Protein AF-A0A0L7QRS4-F1 (afdb_monomer_lite)

pLDDT: mean 84.18, std 10.86, range [40.31, 96.12]

Sequence (112 aa):
WERGVRSVKTHLKKVVGEQRLTYEELCTILTQGEACLNSRPLHPISTDPNDLNPLTPGHFLIGDALMALPQPDLTNVTETRLNRYQLVQKTIQHFWKRWQREYLHGLQQRHK

Radius of gyration: 15.48 Å; chains: 1; bounding box: 45×28×44 Å

Foldseek 3Di:
DVVLVVLLVVLLCVLCPPPDDDPVLVVVLVVLSVLLQQQDAPDDDDPDPPDDDGDGNVCVVPVDRSDDDDDDACCPPDPVPDDPVSSSVNSSVSSNVVCVVVVVVVVVPDDD

InterPro domains:
  IPR040676 Domain of unknown function DUF5641 [PF18701] (83-112)

Structure (mmCIF, N/CA/C/O backbone):
data_AF-A0A0L7QRS4-F1
#
_entry.id   AF-A0A0L7QRS4-F1
#
loop_
_atom_site.group_PDB
_atom_site.id
_atom_site.type_symbol
_atom_site.label_atom_id
_atom_site.label_alt_id
_atom_site.label_comp_id
_atom_site.label_asym_id
_atom_site.label_entity_id
_atom_site.label_seq_id
_atom_site.pdbx_PDB_ins_code
_atom_site.Cartn_x
_atom_site.Cartn_y
_atom_site.Cartn_z
_atom_site.occupancy
_atom_site.B_iso_or_equiv
_atom_site.auth_seq_id
_atom_site.auth_comp_id
_atom_site.auth_asym_id
_atom_site.auth_atom_id
_atom_site.pdbx_PDB_model_num
ATOM 1 N N . TRP A 1 1 ? 13.860 -8.840 -2.333 1.00 55.97 1 TRP A N 1
ATOM 2 C CA . TRP A 1 1 ? 12.763 -9.292 -1.459 1.00 55.97 1 TRP A CA 1
ATOM 3 C C . TRP A 1 1 ? 12.790 -8.583 -0.096 1.00 55.97 1 TRP A C 1
ATOM 5 O O . TRP A 1 1 ? 11.902 -7.777 0.155 1.00 55.97 1 TRP A O 1
ATOM 15 N N . GLU A 1 2 ? 13.843 -8.727 0.719 1.00 69.88 2 GLU A N 1
ATOM 16 C CA . GLU A 1 2 ? 13.929 -8.134 2.077 1.00 69.88 2 GLU A CA 1
ATOM 17 C C . GLU A 1 2 ? 13.741 -6.608 2.139 1.00 69.88 2 GLU A C 1
ATOM 19 O O . GLU A 1 2 ? 13.021 -6.094 2.996 1.00 69.88 2 GLU A O 1
ATOM 24 N N . ARG A 1 3 ? 14.334 -5.866 1.191 1.00 68.88 3 ARG A N 1
ATOM 25 C CA . ARG A 1 3 ? 14.187 -4.400 1.109 1.00 68.88 3 ARG A CA 1
ATOM 26 C C . ARG A 1 3 ? 12.733 -3.958 0.891 1.00 68.88 3 ARG A C 1
ATOM 28 O O . ARG A 1 3 ? 12.310 -2.965 1.477 1.00 68.88 3 ARG A O 1
ATOM 35 N N . GLY A 1 4 ? 11.963 -4.717 0.108 1.00 70.06 4 GLY A N 1
ATOM 36 C CA . GLY A 1 4 ? 10.542 -4.447 -0.131 1.00 70.06 4 GLY A CA 1
ATOM 37 C C . GLY A 1 4 ? 9.711 -4.664 1.131 1.00 70.06 4 GLY A C 1
ATOM 38 O O . GLY A 1 4 ? 8.983 -3.769 1.551 1.00 70.06 4 GLY A O 1
ATOM 39 N N . VAL A 1 5 ? 9.918 -5.798 1.807 1.00 71.06 5 VAL A N 1
ATOM 40 C CA . VAL A 1 5 ? 9.242 -6.129 3.074 1.00 71.06 5 VAL A CA 1
ATOM 41 C C . VAL A 1 5 ? 9.547 -5.094 4.158 1.00 71.06 5 VAL A C 1
ATOM 43 O O . VAL A 1 5 ? 8.641 -4.631 4.854 1.00 71.06 5 VAL A O 1
ATOM 46 N N . ARG A 1 6 ? 10.815 -4.683 4.293 1.00 80.56 6 ARG A N 1
ATOM 47 C CA . ARG A 1 6 ? 11.215 -3.635 5.243 1.00 80.56 6 ARG A CA 1
ATOM 48 C C . ARG A 1 6 ? 10.505 -2.320 4.950 1.00 80.56 6 ARG A C 1
ATOM 50 O O . ARG A 1 6 ? 10.040 -1.659 5.880 1.00 80.56 6 ARG A O 1
ATOM 57 N N . SER A 1 7 ? 10.407 -1.948 3.678 1.00 76.38 7 SER A N 1
ATOM 58 C CA . SER A 1 7 ? 9.768 -0.699 3.294 1.00 76.38 7 SER A CA 1
ATOM 59 C C . SER A 1 7 ? 8.258 -0.723 3.547 1.00 76.38 7 SER A C 1
ATOM 61 O O . SER A 1 7 ? 7.755 0.220 4.152 1.00 76.38 7 SER A O 1
ATOM 63 N N . VAL A 1 8 ? 7.557 -1.826 3.249 1.00 80.81 8 VAL A N 1
ATOM 64 C CA . VAL A 1 8 ? 6.129 -1.994 3.599 1.00 80.81 8 VAL A CA 1
ATOM 65 C C . VAL A 1 8 ? 5.914 -1.833 5.090 1.00 80.81 8 VAL A C 1
ATOM 67 O O . VAL A 1 8 ? 5.117 -0.998 5.496 1.00 80.81 8 VAL A O 1
ATOM 70 N N . LYS A 1 9 ? 6.661 -2.573 5.920 1.00 84.50 9 LYS A N 1
ATOM 71 C CA . LYS A 1 9 ? 6.534 -2.488 7.383 1.00 84.50 9 LYS A CA 1
ATOM 72 C C . LYS A 1 9 ? 6.763 -1.064 7.888 1.00 84.50 9 LYS A C 1
ATOM 74 O O . LYS A 1 9 ? 6.043 -0.590 8.762 1.00 84.50 9 LYS A O 1
ATOM 79 N N . THR A 1 10 ? 7.746 -0.373 7.316 1.00 85.06 10 THR A N 1
ATOM 80 C CA . THR A 1 10 ? 8.082 1.005 7.688 1.00 85.06 10 THR A CA 1
ATOM 81 C C . THR A 1 10 ? 6.967 1.977 7.309 1.00 85.06 10 THR A C 1
ATOM 83 O O . THR A 1 10 ? 6.561 2.787 8.139 1.00 85.06 10 THR A O 1
ATOM 86 N N . HIS A 1 11 ? 6.454 1.899 6.081 1.00 84.88 11 HIS A N 1
ATOM 87 C CA . HIS A 1 11 ? 5.368 2.756 5.608 1.00 84.88 11 HIS A CA 1
ATOM 88 C C . HIS A 1 11 ? 4.073 2.474 6.363 1.00 84.88 11 HIS A C 1
ATOM 90 O O . HIS A 1 11 ? 3.442 3.404 6.853 1.00 84.88 11 HIS A O 1
ATOM 96 N N . LEU A 1 12 ? 3.736 1.198 6.536 1.00 86.69 12 LEU A N 1
ATOM 97 C CA . LEU A 1 12 ? 2.556 0.753 7.264 1.00 86.69 12 LEU A CA 1
ATOM 98 C C . LEU A 1 12 ? 2.562 1.284 8.697 1.00 86.69 12 LEU A C 1
ATOM 100 O O . LEU A 1 12 ? 1.603 1.930 9.101 1.00 86.69 12 LEU A O 1
ATOM 104 N N . LYS A 1 13 ? 3.667 1.114 9.436 1.00 87.56 13 LYS A N 1
ATOM 105 C CA . LYS A 1 13 ? 3.780 1.623 10.812 1.00 87.56 13 LYS A CA 1
ATOM 106 C C . LYS A 1 13 ? 3.558 3.135 10.885 1.00 87.56 13 LYS A C 1
ATOM 108 O O . LYS A 1 13 ? 2.886 3.616 11.788 1.00 87.56 13 LYS A O 1
ATOM 113 N N . LYS A 1 14 ? 4.109 3.886 9.929 1.00 86.19 14 LYS A N 1
ATOM 114 C CA . LYS A 1 14 ? 3.980 5.350 9.899 1.00 86.19 14 LYS A CA 1
ATOM 115 C C . LYS A 1 14 ? 2.585 5.832 9.501 1.00 86.19 14 LYS A C 1
ATOM 117 O O . LYS A 1 14 ? 2.239 6.954 9.844 1.00 86.19 14 LYS A O 1
ATOM 122 N N . VAL A 1 15 ? 1.843 5.045 8.727 1.00 86.62 15 VAL A N 1
ATOM 123 C CA . VAL A 1 15 ? 0.540 5.441 8.176 1.00 86.62 15 VAL A CA 1
ATOM 124 C C . VAL A 1 15 ? -0.622 4.953 9.043 1.00 86.62 15 VAL A C 1
ATOM 126 O O . VAL A 1 15 ? -1.624 5.647 9.145 1.00 86.62 15 VAL A O 1
ATOM 129 N N . VAL A 1 16 ? -0.479 3.798 9.697 1.00 87.81 16 VAL A N 1
ATOM 130 C CA . VAL A 1 16 ? -1.455 3.292 10.676 1.00 87.81 16 VAL A CA 1
ATOM 131 C C . VAL A 1 16 ? -1.352 4.052 12.001 1.00 87.81 16 VAL A C 1
ATOM 133 O O . VAL A 1 16 ? -2.371 4.332 12.624 1.00 87.81 16 VAL A O 1
ATOM 136 N N . GLY A 1 17 ? -0.139 4.421 12.428 1.00 86.19 17 GLY A N 1
ATOM 137 C CA . GLY A 1 17 ? 0.061 5.135 13.690 1.00 86.19 17 GLY A CA 1
ATOM 138 C C . GLY A 1 17 ? -0.489 4.349 14.885 1.00 86.19 17 GLY A C 1
ATOM 139 O O . GLY A 1 17 ? -0.209 3.160 15.023 1.00 86.19 17 GLY A O 1
ATOM 140 N N . GLU A 1 18 ? -1.288 5.017 15.717 1.00 85.31 18 GLU A N 1
ATOM 141 C CA . GLU A 1 18 ? -1.939 4.450 16.913 1.00 85.31 18 GLU A CA 1
ATOM 142 C C . GLU A 1 18 ? -3.319 3.827 16.614 1.00 85.31 18 GLU A C 1
ATOM 144 O O . GLU A 1 18 ? -4.044 3.402 17.519 1.00 85.31 18 GLU A O 1
ATOM 149 N N . GLN A 1 19 ? -3.729 3.776 15.342 1.00 86.88 19 GLN A N 1
ATOM 150 C CA . GLN A 1 19 ? -5.046 3.277 14.974 1.00 86.88 19 GLN A CA 1
ATOM 151 C C . GLN A 1 19 ? -5.150 1.771 15.236 1.00 86.88 19 GLN A C 1
ATOM 153 O O . GLN A 1 19 ? -4.426 0.958 14.664 1.00 86.88 19 GLN A O 1
ATOM 158 N N . ARG A 1 20 ? -6.136 1.375 16.045 1.00 90.12 20 ARG A N 1
ATOM 159 C CA . ARG A 1 20 ? -6.524 -0.035 16.179 1.00 90.12 20 ARG A CA 1
ATOM 160 C C . ARG A 1 20 ? -7.231 -0.464 14.904 1.00 90.12 20 ARG A C 1
ATOM 162 O O . ARG A 1 20 ? -8.205 0.189 14.527 1.00 90.12 20 ARG A O 1
ATOM 169 N N . LEU A 1 21 ? -6.764 -1.535 14.278 1.00 91.75 21 LEU A N 1
ATOM 170 C CA . LEU A 1 21 ? -7.354 -2.141 13.085 1.00 91.75 21 LEU A CA 1
ATOM 171 C C . LEU A 1 21 ? -7.907 -3.524 13.431 1.00 91.75 21 LEU A C 1
ATOM 173 O O . LEU A 1 21 ? -7.346 -4.211 14.288 1.00 91.75 21 LEU A O 1
ATOM 177 N N . THR A 1 22 ? -8.991 -3.929 12.775 1.00 95.62 22 THR A N 1
ATOM 178 C CA . THR A 1 22 ? -9.414 -5.332 12.784 1.00 95.62 22 THR A CA 1
ATOM 179 C C . THR A 1 22 ? -8.478 -6.162 11.909 1.00 95.62 22 THR A C 1
ATOM 181 O O . THR A 1 22 ? -7.643 -5.632 11.166 1.00 95.62 22 THR A O 1
ATOM 184 N N . TYR A 1 23 ? -8.617 -7.483 11.996 1.00 94.56 23 TYR A N 1
ATOM 185 C CA . TYR A 1 23 ? -7.874 -8.395 11.138 1.00 94.56 23 TYR A CA 1
ATOM 186 C C . TYR A 1 23 ? -8.154 -8.122 9.654 1.00 94.56 23 TYR A C 1
ATOM 188 O O . TYR A 1 23 ? -7.222 -7.984 8.865 1.00 94.56 23 TYR A O 1
ATOM 196 N N . GLU A 1 24 ? -9.426 -7.96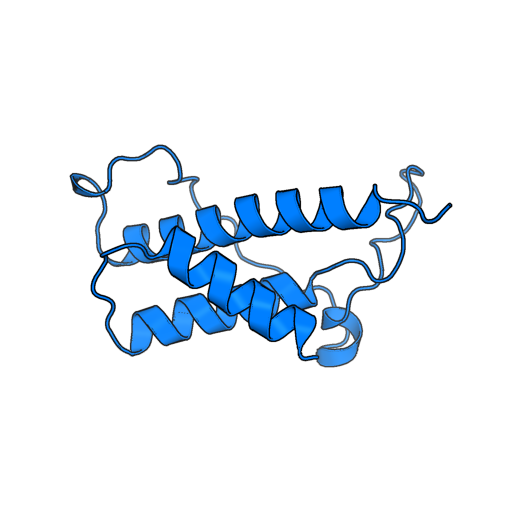6 9.287 1.00 96.12 24 GLU A N 1
ATOM 197 C CA . GLU A 1 24 ? -9.872 -7.744 7.911 1.00 96.12 24 GLU A CA 1
ATOM 198 C C . GLU A 1 24 ? -9.339 -6.422 7.353 1.00 96.12 24 GLU A C 1
ATOM 200 O O . GLU A 1 24 ? -8.899 -6.352 6.204 1.00 96.12 24 GLU A O 1
ATOM 205 N N . GLU A 1 25 ? -9.326 -5.373 8.173 1.00 94.62 25 GLU A N 1
ATOM 206 C CA . GLU A 1 25 ? -8.804 -4.061 7.792 1.00 94.62 25 GLU A CA 1
ATOM 207 C C . GLU A 1 25 ? -7.298 -4.108 7.563 1.00 94.62 25 GLU A C 1
ATOM 209 O O . GLU A 1 25 ? -6.807 -3.606 6.550 1.00 94.62 25 GLU A O 1
ATOM 214 N N . LEU A 1 26 ? -6.560 -4.752 8.471 1.00 92.75 26 LEU A N 1
ATOM 215 C CA . LEU A 1 26 ? -5.121 -4.932 8.326 1.00 92.75 26 LEU A CA 1
ATOM 216 C C . LEU A 1 26 ? -4.791 -5.759 7.078 1.00 92.75 26 LEU A C 1
ATOM 218 O O . LEU A 1 26 ? -3.913 -5.365 6.311 1.00 92.75 26 LEU A O 1
ATOM 222 N N . CYS A 1 27 ? -5.504 -6.864 6.851 1.00 94.25 27 CYS A N 1
ATOM 223 C CA . CYS A 1 27 ? -5.358 -7.676 5.644 1.00 94.25 27 CYS A CA 1
ATOM 224 C C . CYS A 1 27 ? -5.611 -6.840 4.389 1.00 94.25 27 CYS A C 1
ATOM 226 O O . CYS A 1 27 ? -4.781 -6.835 3.485 1.00 94.25 27 CYS A O 1
ATOM 228 N N . THR A 1 28 ? -6.690 -6.057 4.369 1.00 93.31 28 THR A N 1
ATOM 229 C CA . THR A 1 28 ? -7.028 -5.183 3.238 1.00 93.31 28 THR A CA 1
ATOM 230 C C . THR A 1 28 ? -5.916 -4.175 2.947 1.00 93.31 28 THR A C 1
ATOM 232 O O . THR A 1 28 ? -5.504 -4.017 1.796 1.00 93.31 28 THR A O 1
ATOM 235 N N . ILE A 1 29 ? -5.391 -3.510 3.980 1.00 91.69 29 ILE A N 1
ATOM 236 C CA . ILE A 1 29 ? -4.301 -2.536 3.833 1.00 91.69 29 ILE A CA 1
ATOM 237 C C . ILE A 1 29 ? -3.029 -3.221 3.319 1.00 91.69 29 ILE A C 1
ATOM 239 O O . ILE A 1 29 ? -2.352 -2.675 2.450 1.00 91.69 29 ILE A O 1
ATOM 243 N N . LEU A 1 30 ? -2.704 -4.413 3.825 1.00 90.50 30 LEU A N 1
ATOM 244 C CA . LEU A 1 30 ? -1.532 -5.174 3.393 1.00 90.50 30 LEU A CA 1
ATOM 245 C C . LEU A 1 30 ? -1.643 -5.626 1.936 1.00 90.50 30 LEU A C 1
ATOM 247 O O . LEU A 1 30 ? -0.691 -5.431 1.185 1.00 90.50 30 LEU A O 1
ATOM 251 N N . THR A 1 31 ? -2.792 -6.161 1.519 1.00 91.00 31 THR A N 1
ATOM 252 C CA . THR A 1 31 ? -3.029 -6.593 0.134 1.00 91.00 31 THR A CA 1
ATOM 253 C C . TH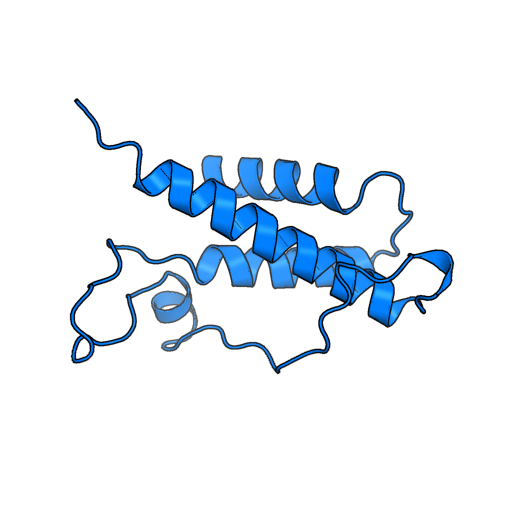R A 1 31 ? -2.934 -5.420 -0.840 1.00 91.00 31 THR A C 1
ATOM 255 O O . THR A 1 31 ? -2.286 -5.522 -1.880 1.00 91.00 31 THR A O 1
ATOM 258 N N . GLN A 1 32 ? -3.501 -4.259 -0.497 1.00 89.94 32 GLN A N 1
ATOM 259 C CA . GLN A 1 32 ? -3.352 -3.070 -1.343 1.00 89.94 32 GLN A CA 1
ATOM 260 C C . GLN A 1 32 ? -1.925 -2.506 -1.314 1.00 89.94 32 GLN A C 1
ATOM 262 O O . GLN A 1 32 ? -1.420 -2.038 -2.336 1.00 89.94 32 GLN A O 1
ATOM 267 N N . GLY A 1 33 ? -1.235 -2.601 -0.175 1.00 87.56 33 GLY A N 1
ATOM 268 C CA . GLY A 1 33 ? 0.184 -2.269 -0.068 1.00 87.56 33 GLY A CA 1
ATOM 269 C C . GLY A 1 33 ? 1.062 -3.151 -0.961 1.00 87.56 33 GLY A C 1
ATOM 270 O O . GLY A 1 33 ? 1.956 -2.643 -1.634 1.00 87.56 33 GLY A O 1
ATOM 271 N N . GLU A 1 34 ? 0.789 -4.453 -1.026 1.00 87.31 34 GLU A N 1
ATOM 272 C CA . GLU A 1 34 ? 1.444 -5.388 -1.944 1.00 87.31 34 GLU A CA 1
ATOM 273 C C . GLU A 1 34 ? 1.189 -5.015 -3.408 1.00 87.31 34 GLU A C 1
ATOM 275 O O . GLU A 1 34 ? 2.140 -4.899 -4.186 1.00 87.31 34 GLU A O 1
ATOM 280 N N . ALA A 1 35 ? -0.071 -4.768 -3.777 1.00 88.81 35 ALA A N 1
ATOM 281 C CA . ALA A 1 35 ? -0.420 -4.352 -5.132 1.00 88.81 35 ALA A CA 1
ATOM 282 C C . ALA A 1 35 ? 0.324 -3.065 -5.537 1.00 88.81 35 ALA A C 1
ATOM 284 O O . ALA A 1 35 ? 0.862 -2.967 -6.642 1.00 88.81 35 ALA A O 1
ATOM 285 N N . CYS A 1 36 ? 0.453 -2.111 -4.610 1.00 87.38 36 CYS A N 1
ATOM 286 C CA . CYS A 1 36 ? 1.235 -0.890 -4.795 1.00 87.38 36 CYS A CA 1
ATOM 287 C C . CYS A 1 36 ? 2.719 -1.179 -5.070 1.00 87.38 36 CYS A C 1
ATOM 289 O O . CYS A 1 36 ? 3.286 -0.666 -6.036 1.00 87.38 36 CYS A O 1
ATOM 291 N N . LEU A 1 37 ? 3.351 -2.058 -4.286 1.00 84.62 37 LEU A N 1
ATOM 292 C CA . LEU A 1 37 ? 4.738 -2.460 -4.538 1.00 84.62 37 LEU A CA 1
ATOM 293 C C . LEU A 1 37 ? 4.920 -3.135 -5.895 1.00 84.62 37 LEU A C 1
ATOM 295 O O . LEU A 1 37 ? 5.957 -2.955 -6.539 1.00 84.62 37 LEU A O 1
ATOM 299 N N . ASN A 1 38 ? 3.960 -3.965 -6.292 1.00 88.25 38 ASN A N 1
ATOM 300 C CA . ASN A 1 38 ? 3.998 -4.706 -7.546 1.00 88.25 38 ASN A CA 1
ATOM 301 C C . ASN A 1 38 ? 3.668 -3.823 -8.753 1.00 88.25 38 ASN A C 1
ATOM 303 O O . ASN A 1 38 ? 4.012 -4.185 -9.871 1.00 88.25 38 ASN A O 1
ATOM 307 N N . SER A 1 39 ? 3.123 -2.629 -8.525 1.00 87.94 39 SER A N 1
ATOM 308 C CA . SER A 1 39 ? 2.918 -1.598 -9.548 1.00 87.94 39 SER A CA 1
ATOM 309 C C . SER A 1 39 ? 4.160 -0.732 -9.795 1.00 87.94 39 SER A C 1
ATOM 311 O O . SER A 1 39 ? 4.113 0.198 -10.595 1.00 87.94 39 SER A O 1
ATOM 313 N N . ARG A 1 40 ? 5.287 -0.998 -9.117 1.00 86.56 40 ARG A N 1
ATOM 314 C CA . ARG A 1 40 ? 6.520 -0.222 -9.316 1.00 86.56 40 ARG A CA 1
ATOM 315 C C . ARG A 1 40 ? 7.105 -0.456 -10.723 1.00 86.56 40 ARG A C 1
ATOM 317 O O . ARG A 1 40 ? 7.232 -1.617 -11.120 1.00 86.56 40 ARG A O 1
ATOM 324 N N . PRO A 1 41 ? 7.544 0.593 -11.436 1.00 87.50 41 PRO A N 1
ATOM 325 C CA . PRO A 1 41 ? 8.317 0.440 -12.665 1.00 87.50 41 PRO A CA 1
ATOM 326 C C . PRO A 1 41 ? 9.594 -0.391 -12.452 1.00 87.50 41 PRO A C 1
ATOM 328 O O . PRO A 1 41 ? 10.266 -0.283 -11.421 1.00 87.50 41 PRO A O 1
ATOM 331 N N . LEU A 1 42 ? 9.942 -1.235 -13.420 1.00 84.31 42 LEU A N 1
ATOM 332 C CA . LEU A 1 42 ? 11.211 -1.977 -13.445 1.00 84.31 42 LEU A CA 1
ATO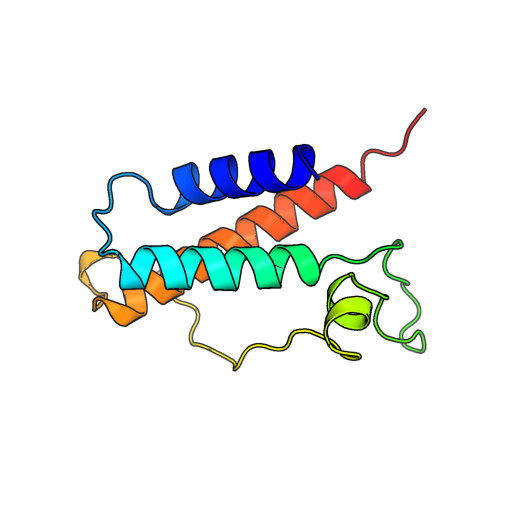M 333 C C . LEU A 1 42 ? 12.3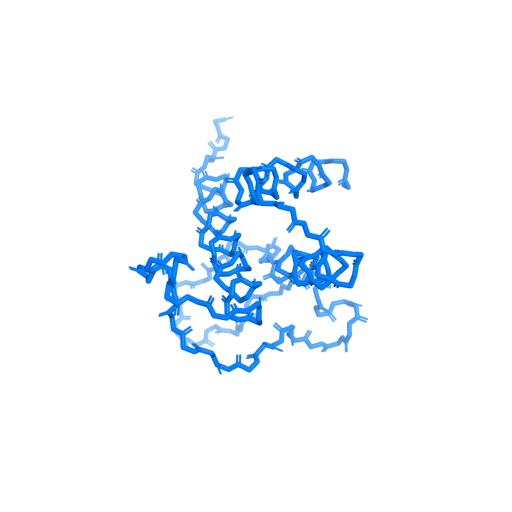33 -1.209 -14.145 1.00 84.31 42 LEU A C 1
ATOM 335 O O . LEU A 1 42 ? 13.504 -1.525 -13.948 1.00 84.31 42 LEU A O 1
ATOM 339 N N . HIS A 1 43 ? 11.978 -0.193 -14.925 1.00 78.94 43 HIS A N 1
ATOM 340 C CA . HIS A 1 43 ? 12.897 0.714 -15.597 1.00 78.94 43 HIS A CA 1
ATOM 341 C C . HIS A 1 43 ? 12.457 2.170 -15.369 1.00 78.94 43 HIS A C 1
ATOM 343 O O . HIS A 1 43 ? 11.308 2.406 -14.976 1.00 78.94 43 HIS A O 1
ATOM 349 N N . PRO A 1 44 ? 13.349 3.156 -15.588 1.00 77.81 44 PRO A N 1
ATOM 350 C CA . PRO A 1 44 ? 12.970 4.563 -15.576 1.00 77.81 44 PRO A CA 1
ATOM 351 C C . PRO A 1 44 ? 11.785 4.820 -16.507 1.00 77.81 44 PRO A C 1
ATOM 353 O O . PRO A 1 44 ? 11.734 4.283 -17.614 1.00 77.81 44 PRO A O 1
ATOM 356 N N . ILE A 1 45 ? 10.834 5.625 -16.041 1.00 75.25 45 ILE A N 1
ATOM 357 C CA . ILE A 1 45 ? 9.670 6.016 -16.837 1.00 75.25 45 ILE A CA 1
ATOM 358 C C . ILE A 1 45 ? 10.164 6.912 -17.975 1.00 75.25 45 ILE A C 1
ATOM 360 O O . ILE A 1 45 ? 10.923 7.854 -17.730 1.00 75.25 45 ILE A O 1
ATOM 364 N N . SER A 1 46 ? 9.760 6.592 -19.201 1.00 76.62 46 SER A N 1
ATOM 365 C CA . SER A 1 46 ? 10.081 7.396 -20.374 1.00 76.62 46 SER A CA 1
ATOM 366 C C . SER A 1 46 ? 9.375 8.748 -20.328 1.00 76.62 46 SER A C 1
ATOM 368 O O . SER A 1 46 ? 8.288 8.881 -19.766 1.00 76.62 46 SER A O 1
ATOM 370 N N . THR A 1 47 ? 10.003 9.763 -20.913 1.00 77.50 47 THR A N 1
ATOM 371 C CA . THR A 1 47 ? 9.385 11.079 -21.121 1.00 77.50 47 THR A CA 1
ATOM 372 C C . THR A 1 47 ? 8.668 11.179 -22.466 1.00 77.50 47 THR A C 1
ATOM 374 O O . THR A 1 47 ? 8.041 12.203 -22.725 1.00 77.50 47 THR A O 1
ATOM 377 N N . ASP A 1 48 ? 8.788 10.166 -23.332 1.00 79.44 48 ASP A N 1
ATOM 378 C CA . ASP A 1 48 ? 8.100 10.134 -24.621 1.00 79.44 48 ASP A CA 1
ATOM 379 C C . ASP A 1 48 ? 6.612 9.791 -24.411 1.00 79.44 48 ASP A C 1
ATOM 381 O O . ASP A 1 48 ? 6.301 8.737 -23.855 1.00 79.44 48 ASP A O 1
ATOM 385 N N . PRO A 1 49 ? 5.672 10.651 -24.838 1.00 74.19 49 PRO A N 1
ATOM 386 C CA . PRO A 1 49 ? 4.240 10.371 -24.737 1.00 74.19 49 PRO A CA 1
ATOM 387 C C . PRO A 1 49 ? 3.768 9.191 -25.604 1.00 74.19 49 PRO A C 1
ATOM 389 O O . PRO A 1 49 ? 2.649 8.724 -25.402 1.00 74.19 49 PRO A O 1
ATOM 392 N N . ASN A 1 50 ? 4.575 8.721 -26.562 1.00 78.81 50 ASN A N 1
ATOM 393 C CA . ASN A 1 50 ? 4.277 7.541 -27.382 1.00 78.81 50 ASN A CA 1
ATOM 394 C C . ASN A 1 50 ? 4.813 6.239 -26.777 1.00 78.81 50 ASN A C 1
ATOM 396 O O . ASN A 1 50 ? 4.527 5.165 -27.310 1.00 78.81 50 ASN A O 1
ATOM 400 N N . ASP A 1 51 ? 5.605 6.319 -25.706 1.00 76.12 51 ASP A N 1
ATOM 401 C CA . ASP A 1 51 ? 6.127 5.127 -25.057 1.00 76.12 51 ASP A CA 1
ATOM 402 C C . ASP A 1 51 ? 5.013 4.398 -24.303 1.00 76.12 51 ASP A C 1
ATOM 404 O O . ASP A 1 51 ? 4.131 5.000 -23.682 1.00 76.12 51 ASP A O 1
ATOM 408 N N . LEU A 1 52 ? 5.056 3.069 -24.351 1.00 71.50 52 LEU A N 1
ATOM 409 C CA . LEU A 1 52 ? 4.101 2.235 -23.631 1.00 71.50 52 LEU A CA 1
ATOM 410 C C . LEU A 1 52 ? 4.291 2.378 -22.113 1.00 71.50 52 LEU A C 1
ATOM 412 O O . LEU A 1 52 ? 5.357 2.756 -21.620 1.00 71.50 52 LEU A O 1
ATOM 416 N N . ASN A 1 53 ? 3.244 2.033 -21.356 1.00 76.19 53 ASN A N 1
ATOM 417 C CA . ASN A 1 53 ? 3.308 2.000 -19.896 1.00 76.19 53 ASN A CA 1
ATOM 418 C C . ASN A 1 53 ? 4.529 1.190 -19.416 1.00 76.19 53 ASN A C 1
ATOM 420 O O . ASN A 1 53 ? 4.830 0.137 -19.985 1.00 76.19 53 ASN A O 1
ATOM 424 N N . PRO A 1 54 ? 5.220 1.639 -18.352 1.00 83.44 54 PRO A N 1
ATOM 425 C CA . PRO A 1 54 ? 6.417 0.965 -17.881 1.00 83.44 54 PRO A CA 1
ATOM 426 C C . PRO A 1 54 ? 6.098 -0.452 -17.406 1.00 83.44 54 PRO A C 1
ATOM 428 O O . PRO A 1 54 ? 5.089 -0.688 -16.735 1.00 83.44 54 PRO A O 1
ATOM 431 N N . LEU A 1 55 ? 7.005 -1.389 -17.684 1.00 87.56 55 LEU A N 1
ATOM 432 C CA . LEU A 1 55 ? 6.859 -2.757 -17.203 1.00 87.56 55 LEU A CA 1
ATOM 433 C C . LEU A 1 55 ? 6.991 -2.787 -15.676 1.00 87.56 55 LEU A C 1
ATOM 435 O O . LEU A 1 55 ? 7.886 -2.170 -15.094 1.00 87.56 55 LEU A O 1
ATOM 439 N N . THR A 1 56 ? 6.111 -3.535 -15.020 1.00 89.31 56 THR A N 1
ATOM 440 C CA . THR A 1 56 ? 6.044 -3.659 -13.555 1.00 89.31 56 THR A CA 1
ATOM 441 C C . THR A 1 56 ? 6.040 -5.135 -13.159 1.00 89.31 56 THR A C 1
ATOM 443 O O . THR A 1 56 ? 5.656 -5.977 -13.971 1.00 89.31 56 THR A O 1
ATOM 446 N N . PRO A 1 57 ? 6.419 -5.492 -11.919 1.00 89.25 57 PRO A N 1
ATOM 447 C CA . PRO A 1 57 ? 6.240 -6.852 -11.415 1.00 89.25 57 PRO A CA 1
ATOM 448 C C . PRO A 1 57 ? 4.809 -7.385 -11.572 1.00 89.25 57 PRO A C 1
ATOM 450 O O . PRO A 1 57 ? 4.643 -8.569 -11.832 1.00 89.25 57 PRO A O 1
ATOM 453 N N . GLY A 1 58 ? 3.790 -6.527 -11.448 1.00 89.12 58 GLY A N 1
ATOM 454 C CA . GLY A 1 58 ? 2.383 -6.890 -11.634 1.00 89.12 58 GLY A CA 1
ATOM 455 C C . GLY A 1 58 ? 2.105 -7.519 -13.000 1.00 89.12 58 GLY A C 1
ATOM 456 O O . GLY A 1 58 ? 1.443 -8.553 -13.057 1.00 89.12 58 GLY A O 1
ATOM 457 N N . HIS A 1 59 ? 2.725 -7.000 -14.064 1.00 91.50 59 HIS A N 1
ATOM 458 C CA . HIS A 1 59 ? 2.597 -7.567 -15.409 1.00 91.50 59 HIS A CA 1
ATOM 459 C C . HIS A 1 59 ? 3.097 -9.017 -15.490 1.00 91.50 59 HIS A C 1
ATOM 461 O O . HIS A 1 59 ? 2.537 -9.816 -16.228 1.00 91.50 59 HIS A O 1
ATOM 467 N N . PHE A 1 60 ? 4.106 -9.400 -14.701 1.00 89.62 60 PHE A N 1
ATOM 468 C CA . PHE A 1 60 ? 4.572 -10.791 -14.645 1.00 89.62 60 PHE A CA 1
ATOM 469 C C . PHE A 1 60 ? 3.678 -11.693 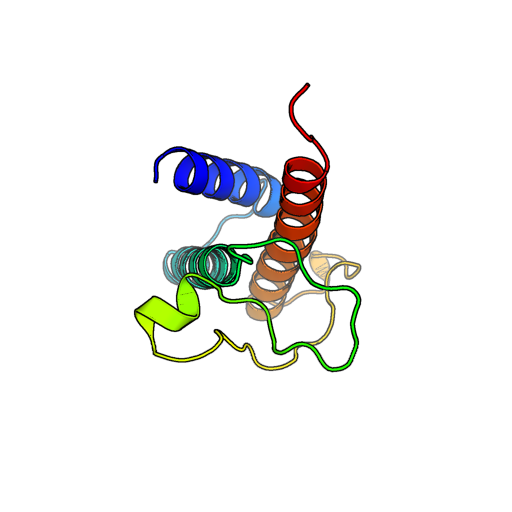-13.791 1.00 89.62 60 PHE A C 1
ATOM 471 O O . PHE A 1 60 ? 3.680 -12.905 -13.983 1.00 89.62 60 PHE A O 1
ATOM 478 N N . LEU A 1 61 ? 2.948 -11.122 -12.830 1.00 89.06 61 LEU A N 1
ATOM 479 C CA . LEU A 1 61 ? 2.081 -11.878 -11.926 1.00 89.06 61 LEU A CA 1
ATOM 480 C C . LEU A 1 61 ? 0.725 -12.193 -12.556 1.00 89.06 61 LEU A C 1
ATOM 482 O O . LEU A 1 61 ? 0.224 -13.299 -12.379 1.00 89.06 61 LEU A O 1
ATOM 486 N N . ILE A 1 62 ? 0.131 -11.225 -13.258 1.00 89.50 62 ILE A N 1
ATOM 487 C CA . ILE A 1 62 ? -1.236 -11.342 -13.790 1.00 89.50 62 ILE A CA 1
ATOM 488 C C . ILE A 1 62 ? -1.335 -11.123 -15.305 1.00 89.50 62 ILE A C 1
ATOM 490 O O . ILE A 1 62 ? -2.420 -11.260 -15.859 1.00 89.50 62 ILE A O 1
ATOM 494 N N . GLY A 1 63 ? -0.231 -10.785 -15.979 1.00 86.50 63 GLY A N 1
ATOM 495 C CA . GLY A 1 63 ? -0.217 -10.479 -17.414 1.00 86.50 63 GLY A CA 1
ATOM 496 C C . GLY A 1 63 ? -0.618 -9.043 -17.771 1.00 86.50 63 GLY A C 1
ATOM 497 O O . GLY A 1 63 ? -0.618 -8.708 -18.950 1.00 86.50 63 GLY A O 1
ATOM 498 N N . ASP A 1 64 ? -0.943 -8.199 -16.785 1.00 86.06 64 ASP A N 1
ATOM 499 C CA . ASP A 1 64 ? -1.439 -6.830 -16.983 1.00 86.06 64 ASP A CA 1
ATOM 500 C C . ASP A 1 64 ? -1.093 -5.908 -15.789 1.00 86.06 64 ASP A C 1
ATOM 502 O O . ASP A 1 64 ? -0.545 -6.343 -14.767 1.00 86.06 64 ASP A O 1
ATOM 506 N N . ALA A 1 65 ? -1.397 -4.617 -15.909 1.00 85.06 65 ALA A N 1
ATOM 507 C CA . ALA A 1 65 ? -1.240 -3.625 -14.859 1.00 85.06 65 ALA A CA 1
ATOM 508 C C . ALA A 1 65 ? -2.249 -3.838 -13.716 1.00 85.06 65 ALA A C 1
ATOM 510 O O . ALA A 1 65 ? -3.439 -4.077 -13.919 1.00 85.06 65 ALA A O 1
ATOM 511 N N . LEU A 1 66 ? -1.779 -3.675 -12.477 1.00 84.88 66 LEU A N 1
ATOM 512 C CA . LEU A 1 66 ? -2.642 -3.695 -11.297 1.00 84.88 66 LEU A CA 1
ATOM 513 C C . LEU A 1 66 ? -3.401 -2.365 -11.196 1.00 84.88 66 LEU A C 1
ATOM 515 O O . LEU A 1 66 ? -2.855 -1.361 -10.741 1.00 84.88 66 LEU A O 1
ATOM 519 N N . MET A 1 67 ? -4.662 -2.367 -11.625 1.00 83.62 67 MET A N 1
ATOM 520 C CA . MET A 1 67 ? -5.526 -1.187 -11.629 1.00 83.62 67 MET A CA 1
ATOM 521 C C . MET A 1 67 ? -6.494 -1.204 -10.443 1.00 83.62 67 MET A C 1
ATOM 523 O O . MET A 1 67 ? -7.120 -2.218 -10.142 1.00 83.62 67 MET A O 1
ATOM 527 N N . ALA A 1 68 ? -6.636 -0.058 -9.777 1.00 83.38 68 ALA A N 1
ATOM 528 C CA . ALA A 1 68 ? -7.632 0.156 -8.732 1.00 83.38 68 ALA A CA 1
ATOM 529 C C . ALA A 1 68 ? -8.758 1.060 -9.245 1.00 83.38 68 ALA A C 1
ATOM 531 O O . ALA A 1 68 ? -8.529 1.954 -10.060 1.00 83.38 68 ALA A O 1
ATOM 532 N N . LEU A 1 69 ? -9.974 0.854 -8.735 1.00 86.06 69 LEU A N 1
ATOM 533 C CA . LEU A 1 69 ? -11.089 1.756 -9.018 1.00 86.06 69 LEU A CA 1
ATOM 534 C C . LEU A 1 69 ? -10.809 3.153 -8.436 1.00 86.06 69 LEU A C 1
ATOM 536 O O . LEU A 1 69 ? -10.263 3.247 -7.330 1.00 86.06 69 LEU A O 1
ATOM 540 N N . PRO A 1 70 ? -11.205 4.233 -9.133 1.00 86.56 70 PRO A N 1
ATOM 541 C CA . PRO A 1 70 ? -11.058 5.587 -8.619 1.00 86.56 70 PRO A CA 1
ATOM 542 C C . PRO A 1 70 ? -11.869 5.762 -7.330 1.00 86.56 70 PRO A C 1
ATOM 544 O O . PRO A 1 70 ? -13.024 5.347 -7.237 1.00 86.56 70 PRO A O 1
ATOM 547 N N . GLN A 1 71 ? -11.251 6.384 -6.326 1.00 88.12 71 GLN A N 1
ATOM 548 C CA . GLN A 1 71 ? -11.844 6.643 -5.013 1.00 88.12 71 GLN A CA 1
ATOM 549 C C . GLN A 1 71 ? -11.709 8.132 -4.662 1.00 88.12 71 GLN A C 1
ATOM 551 O O . GLN A 1 71 ? -10.743 8.764 -5.096 1.00 88.12 71 GLN A O 1
ATOM 556 N N . PRO A 1 72 ? -12.630 8.702 -3.861 1.00 92.31 72 PRO A N 1
ATOM 557 C CA . PRO A 1 72 ? -12.493 10.072 -3.368 1.00 92.31 72 PRO A CA 1
ATOM 558 C C . PRO A 1 72 ? -11.190 10.255 -2.577 1.00 92.31 72 PRO A C 1
ATOM 560 O O . PRO A 1 72 ? -10.848 9.397 -1.765 1.00 92.31 72 PRO A O 1
ATOM 563 N N . ASP A 1 73 ? -10.477 11.370 -2.768 1.00 93.56 73 ASP A N 1
ATOM 564 C CA . ASP A 1 73 ? -9.291 11.684 -1.958 1.00 93.56 73 ASP A CA 1
ATOM 565 C C . ASP A 1 73 ? -9.719 12.107 -0.542 1.00 93.56 73 ASP A C 1
ATOM 567 O O . ASP A 1 73 ? -10.371 13.133 -0.343 1.00 93.56 73 ASP A O 1
ATOM 571 N N . LEU A 1 74 ? -9.340 11.303 0.450 1.00 95.06 74 LEU A N 1
ATOM 572 C CA . LEU A 1 74 ? -9.645 11.500 1.865 1.00 95.06 74 LEU A CA 1
ATOM 573 C C . LEU A 1 74 ? -8.423 11.964 2.667 1.00 95.06 74 LEU A C 1
ATOM 575 O O . LEU A 1 74 ? -8.518 12.155 3.879 1.00 95.06 74 LEU A O 1
ATOM 579 N N . THR A 1 75 ? -7.270 12.169 2.026 1.00 91.19 75 THR A N 1
ATOM 580 C CA . THR A 1 75 ? -5.997 12.440 2.718 1.00 91.19 75 THR A CA 1
ATOM 581 C C . THR A 1 75 ? -6.008 13.707 3.573 1.00 91.19 75 THR A C 1
ATOM 583 O O . THR A 1 75 ? -5.299 13.760 4.575 1.00 91.19 75 THR A O 1
ATOM 586 N N . ASN A 1 76 ? -6.857 14.683 3.241 1.00 92.50 76 ASN A N 1
ATOM 587 C CA . ASN A 1 76 ? -7.014 15.933 3.995 1.00 92.50 76 ASN A CA 1
ATOM 588 C C . ASN A 1 76 ? -8.246 15.950 4.919 1.00 92.50 76 ASN A C 1
ATOM 590 O O . ASN A 1 76 ? -8.500 16.948 5.590 1.00 92.50 76 ASN A O 1
ATOM 594 N N . VAL A 1 77 ? -9.032 14.871 4.963 1.00 93.44 77 VAL A N 1
ATOM 595 C CA . VAL A 1 77 ? -10.240 14.798 5.794 1.00 93.44 77 VAL A CA 1
ATOM 596 C C . VAL A 1 77 ? -9.867 14.353 7.206 1.00 93.44 77 VAL A C 1
ATOM 598 O O . VAL A 1 77 ? -9.153 13.367 7.391 1.00 93.44 77 VAL A O 1
ATOM 601 N N . THR A 1 78 ? -10.343 15.069 8.225 1.00 91.19 78 THR A N 1
ATOM 602 C CA . THR A 1 78 ? -10.110 14.721 9.635 1.00 91.19 78 THR A CA 1
ATOM 603 C C . THR A 1 78 ? -10.694 13.349 9.967 1.00 91.19 78 THR A C 1
ATOM 605 O O . THR A 1 78 ? -11.822 13.052 9.588 1.00 91.19 78 THR A O 1
ATOM 608 N N . GLU A 1 79 ? -9.954 12.529 10.715 1.00 88.56 79 GLU A N 1
ATOM 609 C CA . GLU A 1 79 ? -10.335 11.141 11.030 1.00 88.56 79 GLU A CA 1
ATOM 610 C C . GLU A 1 79 ? -11.660 11.030 11.788 1.00 88.56 79 GLU A C 1
ATOM 612 O O . GLU A 1 79 ? -12.426 10.104 11.547 1.00 88.56 79 GLU A O 1
ATOM 617 N N . THR A 1 80 ? -11.992 12.020 12.619 1.00 90.75 80 THR A N 1
ATOM 618 C CA . THR A 1 80 ? -13.271 12.094 13.345 1.00 90.75 80 THR A CA 1
ATOM 619 C C . THR A 1 80 ? -14.495 12.197 12.433 1.00 90.75 80 THR A C 1
ATOM 621 O O . THR A 1 80 ? -15.613 11.957 12.879 1.00 90.75 80 THR A O 1
ATOM 624 N N . ARG A 1 81 ? -14.303 12.561 11.159 1.00 92.44 81 ARG A N 1
ATOM 625 C CA . ARG A 1 81 ? -15.360 12.670 10.144 1.00 92.44 81 ARG A CA 1
ATOM 626 C C . ARG A 1 81 ? -15.444 11.444 9.236 1.00 92.44 81 ARG A C 1
ATOM 628 O O . ARG A 1 81 ? -16.242 11.452 8.302 1.00 92.44 81 ARG A O 1
ATOM 635 N N . LEU A 1 82 ? -14.602 10.438 9.462 1.00 94.06 82 LEU A N 1
ATOM 636 C CA . LEU A 1 82 ? -14.522 9.252 8.623 1.00 94.06 82 LEU A CA 1
ATOM 637 C C . LEU A 1 82 ? -15.268 8.099 9.273 1.00 94.06 82 LEU A C 1
ATOM 639 O O . LEU A 1 82 ? -15.114 7.819 10.461 1.00 94.06 82 LEU A O 1
ATOM 643 N N . ASN A 1 83 ? -16.035 7.378 8.463 1.00 94.44 83 ASN A N 1
ATOM 644 C CA . ASN A 1 83 ? -16.456 6.040 8.840 1.00 94.44 83 ASN A CA 1
ATOM 645 C C . ASN A 1 83 ? -15.285 5.050 8.707 1.00 94.44 83 ASN A C 1
ATOM 647 O O . ASN A 1 83 ? -14.196 5.377 8.226 1.00 94.44 83 ASN A O 1
ATOM 651 N N . ARG A 1 84 ? -15.515 3.806 9.123 1.00 93.38 84 ARG A N 1
ATOM 652 C CA . ARG A 1 84 ? -14.461 2.794 9.174 1.00 93.38 84 ARG A CA 1
ATOM 653 C C . ARG A 1 84 ? -13.869 2.448 7.806 1.00 93.38 84 ARG A C 1
ATOM 655 O O . ARG A 1 84 ? -12.655 2.341 7.669 1.00 93.38 84 ARG A O 1
ATOM 662 N N . TYR A 1 85 ? -14.721 2.342 6.792 1.00 93.44 85 TYR A N 1
ATOM 663 C CA . TYR A 1 85 ? -14.301 2.098 5.415 1.00 93.44 85 TYR A CA 1
ATOM 664 C C . TYR A 1 85 ? -13.438 3.249 4.881 1.00 93.44 85 TYR A C 1
ATOM 666 O O . TYR A 1 85 ? -12.346 3.030 4.362 1.00 93.44 85 TYR A O 1
ATOM 674 N N . GLN A 1 86 ? -13.881 4.486 5.091 1.00 95.06 86 GLN A N 1
ATOM 675 C CA . GLN A 1 86 ? -13.166 5.694 4.690 1.00 95.06 86 GLN A CA 1
ATOM 676 C C . GLN A 1 86 ? -11.826 5.852 5.411 1.00 95.06 86 GLN A C 1
ATOM 678 O O . GLN A 1 86 ? -10.858 6.322 4.816 1.00 95.06 86 GLN A O 1
ATOM 683 N N . LEU A 1 87 ? -11.746 5.439 6.677 1.00 93.69 87 LEU A N 1
ATOM 684 C CA . LEU A 1 87 ? -10.491 5.406 7.418 1.00 93.69 87 LEU A CA 1
ATOM 685 C C . LEU A 1 87 ? -9.484 4.473 6.735 1.00 93.69 87 LEU A C 1
ATOM 687 O O . LEU A 1 87 ? -8.369 4.898 6.447 1.00 93.69 87 LEU A O 1
ATOM 691 N N . VAL A 1 88 ? -9.896 3.247 6.392 1.00 93.88 88 VAL A N 1
ATOM 692 C CA . VAL A 1 88 ? -9.056 2.283 5.659 1.00 93.88 88 VAL A CA 1
ATOM 693 C C . VAL A 1 88 ? -8.618 2.846 4.305 1.00 93.88 88 VAL A C 1
ATOM 695 O O . VAL A 1 88 ? -7.432 2.799 3.975 1.00 93.88 88 VAL A O 1
ATOM 698 N N . GLN A 1 89 ? -9.539 3.443 3.542 1.00 93.62 89 GLN A N 1
ATOM 699 C CA . GLN A 1 89 ? -9.219 4.098 2.268 1.00 93.62 89 GLN A CA 1
ATOM 700 C C . GLN A 1 89 ? -8.180 5.208 2.443 1.00 93.62 89 GLN A C 1
ATOM 702 O O . GLN A 1 89 ? -7.185 5.247 1.719 1.00 93.62 89 GLN A O 1
ATOM 707 N N . LYS A 1 90 ? -8.367 6.085 3.434 1.00 93.88 90 LYS A N 1
ATOM 708 C CA . LYS A 1 90 ? -7.423 7.160 3.747 1.00 93.88 90 LYS A CA 1
ATOM 709 C C . LYS A 1 90 ? -6.045 6.604 4.117 1.00 93.88 90 LYS A C 1
ATOM 711 O O . LYS A 1 90 ? -5.034 7.108 3.624 1.00 93.88 90 LYS A O 1
ATOM 716 N N . THR A 1 91 ? -5.983 5.549 4.931 1.00 93.06 91 THR A N 1
ATOM 717 C CA . THR A 1 91 ? -4.735 4.849 5.277 1.00 93.06 91 THR A CA 1
ATOM 718 C C . THR A 1 91 ? -4.032 4.338 4.016 1.00 93.06 91 THR A C 1
ATOM 720 O O . THR A 1 91 ? -2.844 4.592 3.826 1.00 93.06 91 THR A O 1
ATOM 723 N N . ILE A 1 92 ? -4.745 3.695 3.092 1.00 92.25 92 ILE A N 1
ATOM 724 C CA . ILE A 1 92 ? -4.158 3.210 1.833 1.00 92.25 92 ILE A CA 1
ATOM 725 C C . ILE A 1 92 ? -3.667 4.369 0.954 1.00 92.25 92 ILE A C 1
ATOM 727 O O . ILE A 1 92 ? -2.561 4.310 0.416 1.00 92.25 92 ILE A O 1
ATOM 731 N N . GLN A 1 93 ? -4.431 5.457 0.845 1.00 92.81 93 GLN A N 1
ATOM 732 C CA . GLN A 1 93 ? -4.031 6.637 0.070 1.00 92.81 93 GLN A CA 1
ATOM 733 C C . GLN A 1 93 ? -2.760 7.288 0.628 1.00 92.81 93 GLN A C 1
ATOM 735 O O . GLN A 1 93 ? -1.858 7.656 -0.130 1.00 92.81 93 GLN A O 1
ATOM 740 N N . HIS A 1 94 ? -2.641 7.397 1.954 1.00 92.19 94 HIS A N 1
ATOM 741 C CA . HIS A 1 94 ? -1.413 7.870 2.591 1.00 92.19 94 HIS A CA 1
ATOM 742 C C . HIS A 1 94 ? -0.235 6.926 2.350 1.00 92.19 94 HIS A C 1
ATOM 744 O O . HIS A 1 94 ? 0.874 7.402 2.091 1.00 92.19 94 HIS A O 1
ATOM 750 N N . PHE A 1 95 ? -0.465 5.612 2.402 1.00 90.56 95 PHE A N 1
ATOM 751 C CA . PHE A 1 95 ? 0.549 4.618 2.067 1.00 90.56 95 PHE A CA 1
ATOM 752 C C . PHE A 1 95 ? 1.050 4.823 0.636 1.00 90.56 95 PHE A C 1
ATOM 754 O O . PHE A 1 95 ? 2.256 4.967 0.442 1.00 90.56 95 PHE A O 1
ATOM 761 N N . TRP A 1 96 ? 0.141 4.944 -0.337 1.00 88.69 96 TRP A N 1
ATOM 762 C CA . TRP A 1 96 ? 0.471 5.159 -1.747 1.00 88.69 96 TRP A CA 1
ATOM 763 C C . TRP A 1 96 ? 1.285 6.436 -1.969 1.00 88.69 96 TRP A C 1
ATOM 765 O O . TRP A 1 96 ? 2.386 6.381 -2.517 1.00 88.69 96 TRP A O 1
ATOM 775 N N . LYS A 1 97 ? 0.787 7.588 -1.491 1.00 89.00 97 LYS A N 1
ATOM 776 C CA . LYS A 1 97 ? 1.468 8.888 -1.656 1.00 89.00 97 LYS A CA 1
ATOM 777 C C . LYS A 1 97 ? 2.874 8.858 -1.057 1.00 89.00 97 LYS A C 1
ATOM 779 O O . LYS A 1 97 ? 3.814 9.417 -1.625 1.00 89.00 97 LYS A O 1
ATOM 784 N N . ARG A 1 98 ? 3.034 8.204 0.095 1.00 88.50 98 ARG A N 1
ATOM 785 C CA . ARG A 1 98 ? 4.329 8.098 0.766 1.00 88.50 98 ARG A CA 1
ATOM 786 C C . ARG A 1 98 ? 5.275 7.151 0.035 1.00 88.50 98 ARG A C 1
ATOM 788 O O . ARG A 1 98 ? 6.411 7.546 -0.214 1.00 88.50 98 ARG A O 1
ATOM 795 N N . TRP A 1 99 ? 4.793 5.970 -0.347 1.00 85.75 99 TRP A N 1
ATOM 796 C CA . TRP A 1 99 ? 5.556 4.992 -1.115 1.00 85.75 99 TRP A CA 1
ATOM 797 C C . TRP A 1 99 ? 6.066 5.590 -2.424 1.00 85.75 99 TRP A C 1
ATOM 799 O O . TRP A 1 99 ? 7.261 5.525 -2.693 1.00 85.75 99 TRP A O 1
ATOM 809 N N . GLN A 1 100 ? 5.190 6.237 -3.199 1.00 83.50 100 GLN A N 1
ATOM 810 C CA . GLN A 1 100 ? 5.555 6.871 -4.464 1.00 83.50 100 GLN A CA 1
ATOM 811 C C . GLN A 1 100 ? 6.662 7.910 -4.268 1.00 83.50 100 GLN A C 1
ATOM 813 O O . GLN A 1 100 ? 7.657 7.890 -4.988 1.00 83.50 100 GLN A O 1
ATOM 818 N N . ARG A 1 101 ? 6.529 8.789 -3.268 1.00 83.81 101 ARG A N 1
ATOM 819 C CA . ARG A 1 101 ? 7.544 9.807 -2.972 1.00 83.81 101 ARG A CA 1
ATOM 820 C C . ARG A 1 101 ? 8.885 9.179 -2.593 1.00 83.81 101 ARG A C 1
ATOM 822 O O . ARG A 1 101 ? 9.912 9.565 -3.140 1.00 83.81 101 ARG A O 1
ATOM 829 N N . GLU A 1 102 ? 8.888 8.217 -1.673 1.00 80.31 102 GLU A N 1
ATOM 830 C CA . GLU A 1 102 ? 10.122 7.572 -1.203 1.00 80.31 102 GLU A CA 1
ATOM 831 C C . GLU A 1 102 ? 10.782 6.727 -2.314 1.00 80.31 102 GLU A C 1
ATOM 833 O O . GLU A 1 102 ? 12.003 6.753 -2.466 1.00 80.31 102 GLU A O 1
ATOM 838 N N . TYR A 1 103 ? 9.990 6.049 -3.147 1.00 77.62 103 TYR A N 1
ATOM 839 C CA . TYR A 1 103 ? 10.474 5.289 -4.299 1.00 77.62 103 TYR A CA 1
ATOM 840 C C . TYR A 1 103 ? 11.088 6.192 -5.380 1.00 77.62 103 TYR A C 1
ATOM 842 O O . TYR A 1 103 ? 12.192 5.912 -5.846 1.00 77.62 103 TYR A O 1
ATOM 850 N N . LEU A 1 104 ? 10.429 7.300 -5.741 1.00 68.75 104 LEU A N 1
ATOM 851 C CA . LEU A 1 104 ? 10.954 8.258 -6.723 1.00 68.75 104 LEU A CA 1
ATOM 852 C C . LEU A 1 104 ? 12.278 8.880 -6.264 1.00 68.75 104 LEU A C 1
ATOM 854 O O . LEU A 1 104 ? 13.216 8.971 -7.053 1.00 68.75 104 LEU A O 1
ATOM 858 N N . HIS A 1 105 ? 12.395 9.236 -4.981 1.00 69.62 105 HIS A N 1
ATOM 859 C CA . HIS A 1 105 ? 13.668 9.700 -4.424 1.00 69.62 105 HIS A CA 1
ATOM 860 C C . HIS A 1 105 ? 14.761 8.623 -4.491 1.00 69.62 105 HIS A C 1
ATOM 862 O O . HIS A 1 105 ? 15.919 8.945 -4.752 1.00 69.62 105 HIS A O 1
ATOM 868 N N . GLY A 1 106 ? 14.404 7.348 -4.309 1.00 66.25 106 GLY A N 1
ATOM 869 C CA . GLY A 1 106 ? 15.324 6.222 -4.475 1.00 66.25 106 GLY A CA 1
ATOM 870 C C . GLY A 1 106 ? 15.806 6.021 -5.916 1.00 66.25 106 GLY A C 1
ATOM 871 O O . GLY A 1 106 ? 16.961 5.659 -6.113 1.00 66.25 106 GLY A O 1
ATOM 872 N N . LEU A 1 107 ? 14.966 6.296 -6.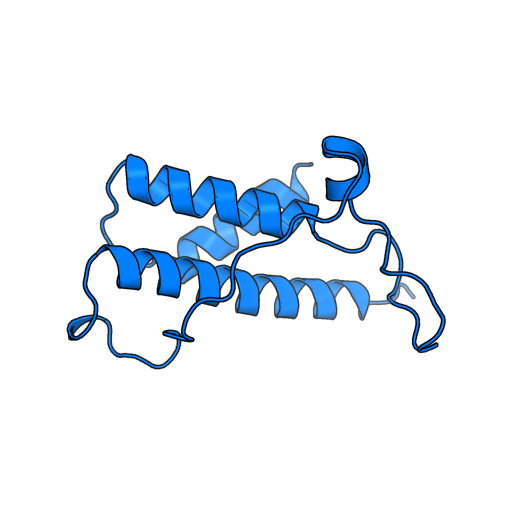921 1.00 63.16 107 LEU A N 1
ATOM 873 C CA . LEU A 1 107 ? 15.357 6.251 -8.338 1.00 63.16 107 LEU A CA 1
ATOM 874 C C . LEU A 1 107 ? 16.250 7.431 -8.752 1.00 63.16 107 LEU A C 1
ATOM 876 O O . LEU A 1 107 ? 17.081 7.288 -9.646 1.00 63.16 107 LEU A O 1
ATOM 880 N N . GLN A 1 108 ? 16.088 8.594 -8.113 1.00 57.59 108 GLN A N 1
ATOM 881 C CA . GLN A 1 108 ? 16.897 9.788 -8.384 1.00 57.59 108 GLN A CA 1
ATOM 882 C C . GLN A 1 108 ? 18.315 9.709 -7.805 1.00 57.59 108 GLN A C 1
ATOM 884 O O . GLN A 1 108 ? 19.207 10.402 -8.298 1.00 57.59 108 GLN A O 1
ATOM 889 N N . GLN A 1 109 ? 18.558 8.863 -6.797 1.00 53.22 109 GLN A N 1
ATOM 890 C CA . GLN A 1 109 ? 19.914 8.597 -6.315 1.00 53.22 109 GLN A CA 1
ATOM 891 C C . GLN A 1 109 ? 20.655 7.680 -7.289 1.00 53.22 109 GLN A C 1
ATOM 893 O O . GLN A 1 109 ? 20.775 6.469 -7.119 1.00 53.22 109 GLN A O 1
ATOM 898 N N . ARG A 1 110 ? 21.154 8.309 -8.349 1.00 49.22 110 ARG A N 1
ATOM 899 C CA . ARG A 1 110 ? 22.079 7.728 -9.310 1.00 49.22 110 ARG A CA 1
ATOM 900 C C . ARG A 1 110 ? 23.415 7.475 -8.604 1.00 49.22 110 ARG A C 1
ATOM 902 O O . ARG A 1 110 ? 23.948 8.370 -7.949 1.00 49.22 110 ARG A O 1
ATOM 909 N N . HIS A 1 111 ? 23.932 6.257 -8.736 1.00 46.75 111 HIS A N 1
ATOM 910 C CA . HIS A 1 111 ? 25.303 5.922 -8.360 1.00 46.75 111 HIS A CA 1
ATOM 911 C C . HIS A 1 111 ? 26.287 6.938 -8.967 1.00 46.75 111 HIS A C 1
ATOM 913 O O . HIS A 1 111 ? 26.176 7.269 -10.151 1.00 46.75 111 HIS A O 1
ATOM 919 N N . LYS A 1 112 ? 27.230 7.412 -8.145 1.00 40.31 112 LYS A N 1
ATOM 920 C CA . LYS A 1 112 ? 28.564 7.776 -8.633 1.00 40.31 112 LYS A CA 1
ATOM 921 C C . LYS A 1 112 ? 29.340 6.498 -8.914 1.00 40.31 112 LYS A C 1
ATOM 923 O O . LYS A 1 112 ? 29.148 5.533 -8.136 1.00 40.31 112 LYS A O 1
#

Secondary structure (DSSP, 8-state):
-HHHHHHHHHHHHHHHTT----HHHHHHHHHHHHHHHHTS-SSPPPS-TTSPPPP-HHHHHHSS----------TTS-GGG--HHHHHHHHHHHHHHHHHHHHHHHHH----

Organism: NCBI:txid597456